Protein AF-A0A6P2F5W4-F1 (afdb_monomer_lite)

Foldseek 3Di:
DPDVVVVVVVVVVVVVVVVVVLVVLLVVLVVLQVCVVVVNDDHDDPVSVVVNVVSVVVVVVVVVD

Radius of gyration: 16.69 Å; chains: 1; bounding box: 46×20×41 Å

Secondary structure (DSSP, 8-state):
---HHHHHHHHHHHHHHHHHHHHHHHHHHHHHHHHHHTTSSPPPPHHHHHHHHHHHHHHHHHHT-

pLDDT: mean 81.11,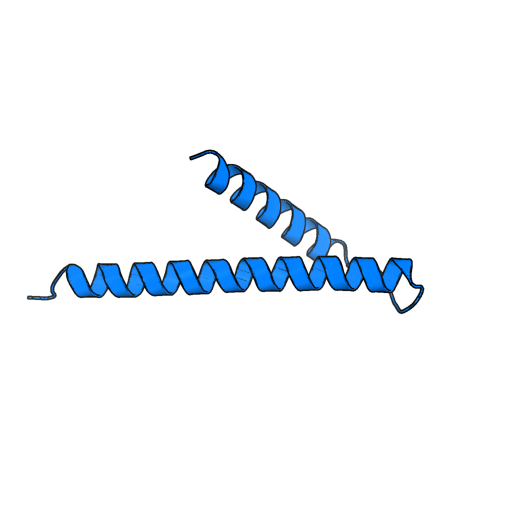 std 11.12, range [45.03, 93.62]

Sequence (65 aa):
MDTPFEASAASADAAHAATRMREMAQQRIVDTFRRQLDDEGPGPTDDELQSFARLALVEQALHRR

Structure (mmCIF, N/CA/C/O backbone):
data_AF-A0A6P2F5W4-F1
#
_entry.id   AF-A0A6P2F5W4-F1
#
loop_
_atom_site.group_PDB
_atom_site.id
_atom_site.type_symbol
_atom_site.label_atom_id
_atom_site.label_alt_id
_atom_site.label_comp_id
_atom_site.label_asym_id
_atom_site.la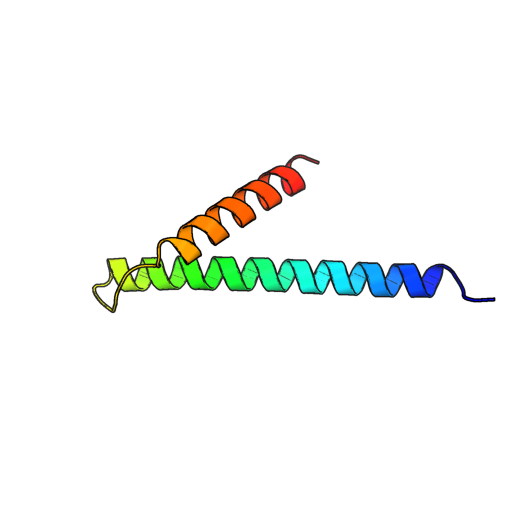bel_entity_id
_atom_site.label_seq_id
_atom_site.pdbx_PDB_ins_code
_atom_site.Cartn_x
_atom_site.Cartn_y
_atom_site.Cartn_z
_atom_site.occupancy
_atom_site.B_iso_or_equiv
_atom_site.auth_seq_id
_atom_site.auth_comp_id
_atom_site.auth_asym_id
_atom_site.auth_atom_id
_atom_site.pdbx_PDB_model_num
ATOM 1 N N . MET A 1 1 ? 35.847 -8.469 -20.580 1.00 45.03 1 MET A N 1
ATOM 2 C CA . MET A 1 1 ? 34.629 -8.678 -21.389 1.00 45.03 1 MET A CA 1
ATOM 3 C C . MET A 1 1 ? 33.533 -9.040 -20.404 1.00 45.03 1 MET A C 1
ATOM 5 O O . MET A 1 1 ? 33.239 -10.214 -20.243 1.00 45.03 1 MET A O 1
ATOM 9 N N . ASP A 1 2 ? 33.029 -8.042 -19.676 1.00 55.03 2 ASP A N 1
ATOM 10 C CA . ASP A 1 2 ? 31.895 -8.222 -18.765 1.00 55.03 2 ASP A CA 1
ATOM 11 C C . ASP A 1 2 ? 30.651 -8.478 -19.603 1.00 55.03 2 ASP A C 1
ATOM 13 O O . ASP A 1 2 ? 30.272 -7.678 -20.463 1.00 55.03 2 ASP A O 1
ATOM 17 N N . THR A 1 3 ? 30.084 -9.661 -19.433 1.00 52.19 3 THR A N 1
ATOM 18 C CA . THR A 1 3 ? 28.989 -10.137 -20.262 1.00 52.19 3 THR A CA 1
ATOM 19 C C . THR A 1 3 ? 27.672 -9.482 -19.836 1.00 52.19 3 THR A C 1
ATOM 21 O O . THR A 1 3 ? 27.318 -9.552 -18.660 1.00 52.19 3 THR A O 1
ATOM 24 N N . PRO A 1 4 ? 26.873 -8.930 -20.772 1.00 59.84 4 PRO A N 1
ATOM 25 C CA . PRO A 1 4 ? 25.584 -8.281 -20.481 1.00 59.84 4 PRO A CA 1
ATOM 26 C C . PRO A 1 4 ? 24.550 -9.199 -19.797 1.00 59.84 4 PRO A C 1
ATOM 28 O O . PRO A 1 4 ? 23.548 -8.724 -19.265 1.00 59.84 4 PRO A O 1
ATOM 31 N N . PHE A 1 5 ? 24.796 -10.511 -19.782 1.00 54.06 5 PHE A N 1
ATOM 32 C CA . PHE A 1 5 ? 23.943 -11.518 -19.154 1.00 54.06 5 PHE A CA 1
ATOM 33 C C . PHE A 1 5 ? 23.956 -11.449 -17.614 1.00 54.06 5 PHE A C 1
ATOM 35 O O . PHE A 1 5 ? 22.906 -11.594 -16.992 1.00 54.06 5 PHE A O 1
ATOM 42 N N . GLU A 1 6 ? 25.103 -11.151 -16.991 1.00 59.91 6 GLU A N 1
ATOM 43 C CA . GLU A 1 6 ? 25.206 -11.042 -15.524 1.00 59.91 6 GLU A CA 1
ATOM 44 C C . GLU A 1 6 ? 24.501 -9.787 -14.992 1.00 59.91 6 GLU A C 1
ATOM 46 O O . GLU A 1 6 ? 23.788 -9.847 -13.991 1.00 59.91 6 GLU A O 1
ATOM 51 N N . ALA A 1 7 ? 24.600 -8.668 -15.716 1.00 62.03 7 ALA A N 1
ATOM 52 C CA . ALA A 1 7 ? 23.856 -7.449 -15.400 1.00 62.03 7 ALA A CA 1
ATOM 53 C C . ALA A 1 7 ? 22.331 -7.658 -15.504 1.00 62.03 7 ALA A C 1
ATOM 55 O O . ALA A 1 7 ? 21.568 -7.121 -14.699 1.00 62.03 7 ALA A O 1
ATOM 56 N N . SER A 1 8 ? 21.883 -8.474 -16.465 1.00 63.94 8 SER A N 1
ATOM 57 C CA . SER A 1 8 ? 20.467 -8.816 -16.633 1.00 63.94 8 SER A CA 1
ATOM 58 C C . SER A 1 8 ? 19.939 -9.703 -15.499 1.00 63.94 8 SER A C 1
ATOM 60 O O . SER A 1 8 ? 18.814 -9.495 -15.048 1.00 63.94 8 SER A O 1
ATOM 62 N N . ALA A 1 9 ? 20.733 -10.664 -15.014 1.00 67.69 9 ALA A N 1
ATOM 63 C CA . ALA A 1 9 ? 20.367 -11.509 -13.876 1.00 67.69 9 ALA A CA 1
ATOM 64 C C . ALA A 1 9 ? 20.297 -10.706 -12.565 1.00 67.69 9 ALA A C 1
ATOM 66 O O . ALA A 1 9 ? 19.293 -10.771 -11.858 1.00 67.69 9 ALA A O 1
ATOM 67 N N . ALA A 1 10 ? 21.294 -9.856 -12.297 1.00 72.69 10 ALA A N 1
ATOM 68 C CA . ALA A 1 10 ? 21.289 -8.970 -11.130 1.00 72.69 10 ALA A CA 1
ATOM 69 C C . ALA A 1 10 ? 20.089 -8.003 -11.132 1.00 72.69 10 ALA A C 1
ATOM 71 O O . ALA A 1 10 ? 19.497 -7.721 -10.089 1.00 72.69 10 ALA A O 1
ATOM 72 N N . SER A 1 11 ? 19.687 -7.519 -12.313 1.00 75.94 11 SER A N 1
ATOM 73 C CA . SER A 1 11 ? 18.491 -6.688 -12.471 1.00 75.94 11 SER A CA 1
ATOM 74 C C . SER A 1 11 ? 17.195 -7.457 -12.187 1.00 75.94 11 SER A C 1
ATOM 76 O O . SER A 1 11 ? 16.296 -6.906 -11.546 1.00 75.94 11 SER A O 1
ATOM 78 N N . ALA A 1 12 ? 17.094 -8.718 -12.618 1.00 78.44 12 ALA A N 1
ATOM 79 C CA . ALA A 1 12 ? 15.932 -9.567 -12.360 1.00 78.44 12 ALA A CA 1
ATOM 80 C C . ALA A 1 12 ? 15.790 -9.927 -10.869 1.00 78.44 12 ALA A C 1
ATOM 82 O O . ALA A 1 12 ? 14.677 -9.888 -10.332 1.00 78.44 12 ALA A O 1
ATOM 83 N N . ASP A 1 13 ? 16.908 -10.199 -10.192 1.00 79.88 13 ASP A N 1
ATOM 84 C CA . ASP A 1 13 ? 16.950 -10.452 -8.749 1.00 79.88 13 ASP A CA 1
ATOM 85 C C . ASP A 1 13 ? 16.562 -9.205 -7.949 1.00 79.88 13 ASP A C 1
ATOM 87 O O . ASP A 1 13 ? 15.741 -9.279 -7.031 1.00 79.88 13 ASP A O 1
ATOM 91 N N . ALA A 1 14 ? 17.077 -8.033 -8.335 1.00 81.88 14 ALA A N 1
ATOM 92 C CA . ALA A 1 14 ? 16.695 -6.763 -7.722 1.00 81.88 14 ALA A CA 1
ATOM 93 C C . ALA A 1 14 ? 15.196 -6.465 -7.907 1.00 81.88 14 ALA A C 1
ATOM 95 O O . ALA A 1 14 ? 14.537 -6.006 -6.972 1.00 81.88 14 ALA A O 1
ATOM 96 N N . ALA A 1 15 ? 14.630 -6.771 -9.079 1.00 80.75 15 ALA A N 1
ATOM 97 C CA . ALA A 1 15 ? 13.201 -6.613 -9.341 1.00 80.75 15 ALA A CA 1
ATOM 98 C C . ALA A 1 15 ? 12.335 -7.565 -8.493 1.00 80.75 15 ALA A C 1
ATOM 100 O O . ALA A 1 15 ? 11.300 -7.152 -7.956 1.00 80.75 15 ALA A O 1
ATOM 101 N N . HIS A 1 16 ? 12.767 -8.817 -8.312 1.00 83.62 16 HIS A N 1
ATOM 102 C CA . HIS A 1 16 ? 12.099 -9.771 -7.420 1.00 83.62 16 HIS A CA 1
ATOM 103 C C . HIS A 1 16 ? 12.179 -9.335 -5.957 1.00 83.62 16 HIS A C 1
ATOM 105 O O . HIS A 1 16 ? 11.169 -9.354 -5.251 1.00 83.62 16 HIS A O 1
ATOM 111 N N . ALA A 1 17 ? 13.355 -8.899 -5.501 1.00 84.56 17 ALA A N 1
ATOM 112 C CA . ALA A 1 17 ? 13.540 -8.386 -4.149 1.00 84.56 17 ALA A CA 1
ATOM 113 C C . ALA A 1 17 ? 12.644 -7.167 -3.891 1.00 84.56 17 ALA A C 1
ATOM 115 O O . ALA A 1 17 ? 11.923 -7.136 -2.894 1.00 84.56 17 ALA A O 1
ATOM 116 N N . ALA A 1 18 ? 12.611 -6.213 -4.826 1.00 82.31 18 ALA A N 1
ATOM 117 C CA . ALA A 1 18 ? 11.738 -5.049 -4.742 1.00 82.31 18 ALA A CA 1
ATOM 118 C C . ALA A 1 18 ? 10.257 -5.448 -4.688 1.00 82.31 18 ALA A C 1
ATOM 120 O O . ALA A 1 18 ? 9.499 -4.875 -3.912 1.00 82.31 18 ALA A O 1
ATOM 121 N N . THR A 1 19 ? 9.836 -6.446 -5.466 1.00 85.62 19 THR A N 1
ATOM 122 C CA . THR A 1 19 ? 8.453 -6.948 -5.441 1.00 85.62 19 THR A CA 1
ATOM 123 C C . THR A 1 19 ? 8.097 -7.554 -4.090 1.00 85.62 19 THR A C 1
ATOM 125 O O . THR A 1 19 ? 7.130 -7.111 -3.475 1.00 85.62 19 THR A O 1
ATOM 128 N N . ARG A 1 20 ? 8.942 -8.438 -3.546 1.00 87.44 20 ARG A N 1
ATOM 129 C CA . ARG A 1 20 ? 8.716 -9.008 -2.209 1.00 87.44 20 ARG A CA 1
A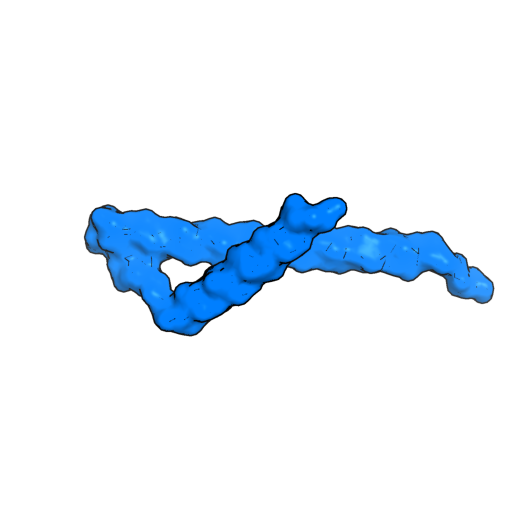TOM 130 C C . ARG A 1 20 ? 8.692 -7.949 -1.111 1.00 87.44 20 ARG A C 1
ATOM 132 O O . ARG A 1 20 ? 7.893 -8.035 -0.185 1.00 87.44 20 ARG A O 1
ATOM 139 N N . MET A 1 21 ? 9.553 -6.935 -1.197 1.00 84.69 21 MET A N 1
ATOM 140 C CA . MET A 1 21 ? 9.548 -5.830 -0.234 1.00 84.69 21 MET A CA 1
ATOM 141 C C . MET A 1 21 ? 8.236 -5.040 -0.264 1.00 84.69 21 MET A C 1
ATOM 143 O O . MET A 1 21 ? 7.738 -4.672 0.801 1.00 84.69 21 MET A O 1
ATOM 147 N N . ARG A 1 22 ? 7.665 -4.811 -1.454 1.00 84.12 22 ARG A N 1
ATOM 148 C CA . ARG A 1 22 ? 6.360 -4.150 -1.608 1.00 84.12 22 ARG A CA 1
ATOM 149 C C . ARG A 1 22 ? 5.232 -4.993 -1.021 1.00 84.12 22 ARG A C 1
ATOM 151 O O . ARG A 1 22 ? 4.493 -4.482 -0.185 1.00 84.12 22 ARG A O 1
ATOM 158 N N . GLU A 1 23 ? 5.170 -6.277 -1.364 1.00 87.06 23 GLU A N 1
ATOM 159 C CA . GLU A 1 23 ? 4.167 -7.216 -0.837 1.00 87.06 23 GLU A CA 1
ATOM 160 C C . GLU A 1 23 ? 4.211 -7.284 0.698 1.00 87.06 23 GLU A C 1
ATOM 162 O O . GLU A 1 23 ? 3.187 -7.152 1.365 1.00 87.06 23 GLU A O 1
ATOM 167 N N . MET A 1 24 ? 5.408 -7.391 1.290 1.00 88.38 24 MET A N 1
ATOM 168 C CA . MET A 1 24 ? 5.574 -7.390 2.751 1.00 88.38 24 MET A CA 1
ATOM 169 C C . MET A 1 24 ? 5.151 -6.071 3.410 1.00 88.38 24 MET A C 1
ATOM 171 O O . MET A 1 24 ? 4.716 -6.066 4.563 1.00 88.38 24 MET A O 1
ATOM 175 N N . ALA A 1 25 ? 5.343 -4.933 2.740 1.00 85.19 25 ALA A N 1
ATOM 176 C CA . ALA A 1 25 ? 4.891 -3.643 3.255 1.00 85.19 25 ALA A CA 1
ATOM 177 C C . ALA A 1 25 ? 3.359 -3.549 3.232 1.00 85.19 25 ALA A C 1
ATOM 179 O O . ALA A 1 25 ? 2.759 -3.158 4.227 1.00 85.19 25 ALA A O 1
ATOM 180 N N . GLN A 1 26 ? 2.723 -3.979 2.142 1.00 86.25 26 GLN A N 1
ATOM 181 C CA . GLN A 1 26 ? 1.264 -4.005 2.035 1.00 86.25 26 GLN A CA 1
ATOM 182 C C . GLN A 1 26 ? 0.622 -4.956 3.041 1.00 86.25 26 GLN A C 1
ATOM 184 O O . GLN A 1 26 ? -0.329 -4.568 3.715 1.00 86.25 26 GLN A O 1
ATOM 189 N N . GLN A 1 27 ? 1.169 -6.166 3.184 1.00 89.50 27 GLN A N 1
ATOM 190 C CA . GLN A 1 27 ? 0.662 -7.161 4.124 1.00 89.50 27 GLN A CA 1
ATOM 191 C C . GLN A 1 27 ? 0.676 -6.628 5.559 1.00 89.50 27 GLN A C 1
ATOM 193 O O . GLN A 1 27 ? -0.331 -6.721 6.253 1.00 89.50 27 GLN A O 1
ATOM 198 N N . ARG A 1 28 ? 1.777 -5.984 5.973 1.00 87.69 28 ARG A N 1
ATOM 199 C CA . ARG A 1 28 ? 1.872 -5.359 7.300 1.00 87.69 28 ARG A CA 1
ATOM 200 C C . ARG A 1 28 ? 0.772 -4.334 7.540 1.00 87.69 28 ARG A C 1
ATOM 202 O O . ARG A 1 28 ? 0.177 -4.333 8.606 1.00 87.69 28 ARG A O 1
ATOM 209 N N . ILE A 1 29 ? 0.476 -3.500 6.550 1.00 87.12 29 ILE A N 1
ATOM 210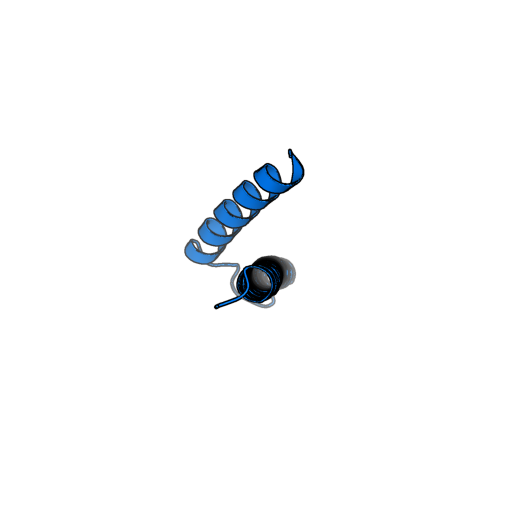 C CA . ILE A 1 29 ? -0.526 -2.437 6.684 1.00 87.12 29 ILE A CA 1
ATOM 211 C C . ILE A 1 29 ? -1.934 -3.032 6.769 1.00 87.12 29 ILE A C 1
ATOM 213 O O . ILE A 1 29 ? -2.724 -2.616 7.614 1.00 87.12 29 ILE A O 1
ATOM 217 N N . VAL A 1 30 ? -2.228 -4.051 5.957 1.00 88.56 30 VAL A N 1
ATOM 218 C CA . VAL A 1 30 ? -3.490 -4.803 6.034 1.00 88.56 30 VAL A CA 1
ATOM 219 C C . VAL A 1 30 ? -3.651 -5.475 7.398 1.00 88.56 30 VAL A C 1
ATOM 221 O O . VAL A 1 30 ? -4.736 -5.428 7.975 1.00 88.56 30 VAL A O 1
ATOM 224 N N . ASP A 1 31 ? -2.589 -6.068 7.937 1.00 89.94 31 ASP A N 1
ATOM 225 C CA . ASP A 1 31 ? -2.635 -6.727 9.242 1.00 89.94 31 ASP A CA 1
ATOM 226 C C . ASP A 1 31 ? -2.815 -5.718 10.384 1.00 89.94 31 ASP A C 1
ATOM 228 O O . ASP A 1 31 ? -3.604 -5.969 11.293 1.00 89.94 31 ASP A O 1
ATOM 232 N N . THR A 1 32 ? -2.178 -4.544 10.317 1.00 87.50 32 THR A N 1
ATOM 233 C CA . THR A 1 32 ? -2.420 -3.462 11.285 1.00 87.50 32 THR A CA 1
ATOM 234 C C . THR A 1 32 ? -3.871 -2.977 11.229 1.00 87.50 32 THR A C 1
ATOM 236 O O . THR A 1 32 ? -4.497 -2.802 12.272 1.00 87.50 32 THR A O 1
ATOM 239 N N . PHE A 1 33 ? -4.450 -2.831 10.032 1.00 85.69 33 PHE A N 1
ATOM 240 C CA . PHE A 1 33 ? -5.870 -2.500 9.881 1.00 85.69 33 PHE A CA 1
ATOM 241 C C . PHE A 1 33 ? -6.793 -3.564 10.477 1.00 85.69 33 PHE A C 1
ATOM 243 O O . PHE A 1 33 ? -7.759 -3.218 11.150 1.00 85.69 33 PHE A O 1
ATOM 250 N N . ARG A 1 34 ? -6.511 -4.853 10.255 1.00 89.94 34 ARG A N 1
ATOM 251 C CA . ARG A 1 34 ? -7.299 -5.945 10.849 1.00 89.94 34 ARG A CA 1
ATOM 252 C C . ARG A 1 34 ? -7.272 -5.883 12.368 1.00 89.94 34 ARG A C 1
ATOM 254 O O . ARG A 1 34 ? -8.326 -5.844 12.984 1.00 89.94 34 ARG A O 1
ATOM 261 N N . ARG A 1 35 ? -6.081 -5.747 12.952 1.00 89.81 35 ARG A N 1
ATOM 262 C CA . ARG A 1 35 ? -5.925 -5.625 14.407 1.00 89.81 35 ARG A CA 1
ATOM 263 C C . ARG A 1 35 ? -6.663 -4.416 14.976 1.00 89.81 35 ARG A C 1
ATOM 265 O O . ARG A 1 35 ? -7.199 -4.511 16.068 1.00 89.81 35 ARG A O 1
ATOM 272 N N . GLN A 1 36 ? -6.725 -3.303 14.244 1.00 86.75 36 GLN A N 1
ATOM 273 C CA . GLN A 1 36 ? -7.542 -2.156 14.644 1.00 86.75 36 GLN A CA 1
ATOM 274 C C . GLN A 1 36 ? -9.041 -2.477 14.633 1.00 86.75 36 GLN A C 1
ATOM 276 O O . GLN A 1 36 ? -9.749 -2.072 15.548 1.00 86.75 36 GLN A O 1
ATOM 281 N N . LEU A 1 37 ? -9.529 -3.177 13.603 1.00 90.94 37 LEU A N 1
ATOM 282 C CA . LEU A 1 37 ? -10.936 -3.585 13.505 1.00 90.94 37 LEU A CA 1
ATOM 283 C C . LEU A 1 37 ? -11.333 -4.586 14.598 1.00 90.94 37 LEU A C 1
ATOM 285 O O . LEU A 1 37 ? -12.493 -4.606 14.997 1.00 90.94 37 LEU A O 1
ATOM 289 N N . ASP A 1 38 ? -10.370 -5.370 15.082 1.00 93.62 38 ASP A N 1
ATOM 290 C CA . ASP A 1 38 ? -10.536 -6.325 16.178 1.00 93.62 38 ASP A CA 1
ATOM 291 C C . ASP A 1 38 ? -10.317 -5.689 17.576 1.00 93.62 38 ASP A C 1
ATOM 293 O O . ASP A 1 38 ? -10.282 -6.401 18.577 1.00 93.62 38 ASP A O 1
ATOM 297 N N . ASP A 1 39 ? -10.159 -4.358 17.670 1.00 89.12 39 ASP A N 1
ATOM 298 C CA . ASP A 1 39 ? -9.815 -3.614 18.901 1.00 89.12 39 ASP A CA 1
ATOM 299 C C . ASP A 1 39 ? -8.493 -4.079 19.579 1.00 89.12 39 ASP A C 1
ATOM 301 O O . ASP A 1 39 ? -8.236 -3.813 20.756 1.00 89.12 39 ASP A O 1
ATOM 305 N N . GLU A 1 40 ? -7.596 -4.737 18.834 1.00 89.06 40 GLU A N 1
ATOM 306 C CA . GLU A 1 40 ? -6.338 -5.336 19.319 1.00 89.06 40 GLU A CA 1
ATOM 307 C C . GLU A 1 40 ? -5.101 -4.419 19.213 1.00 89.06 40 GLU A C 1
ATOM 309 O O . GLU A 1 40 ? -3.956 -4.856 19.415 1.00 89.06 40 GLU A O 1
ATOM 314 N N . GLY A 1 41 ? -5.281 -3.142 18.874 1.00 83.56 41 GLY A N 1
ATOM 315 C CA . GLY A 1 41 ? -4.176 -2.191 18.814 1.00 83.56 41 GLY A CA 1
ATOM 316 C C . GLY A 1 41 ? -4.496 -0.880 18.105 1.00 83.56 41 GLY A C 1
ATOM 317 O O . GLY A 1 41 ? -5.584 -0.706 17.555 1.00 83.56 41 GLY A O 1
ATOM 318 N N . PRO A 1 42 ? -3.539 0.064 18.110 1.00 82.62 42 PRO A N 1
ATOM 319 C CA . PRO A 1 42 ? -3.659 1.262 17.302 1.00 82.62 42 PRO A CA 1
ATOM 320 C C . PRO A 1 42 ? -3.693 0.879 15.820 1.00 82.62 42 PRO A C 1
ATOM 322 O O . PRO A 1 42 ? -3.003 -0.045 15.383 1.00 82.62 42 PRO A O 1
ATOM 325 N N . GLY A 1 43 ? -4.496 1.614 15.055 1.00 85.88 43 GLY A N 1
ATOM 326 C CA . GLY A 1 43 ? -4.477 1.528 13.603 1.00 85.88 43 GLY A CA 1
ATOM 327 C C . GLY A 1 43 ? -3.142 1.952 12.996 1.00 85.88 43 GLY A C 1
ATOM 328 O O . GLY A 1 43 ? -2.255 2.442 13.702 1.00 85.88 43 GLY A O 1
ATOM 329 N N . PRO A 1 44 ? -3.001 1.772 11.676 1.00 86.62 44 PRO A N 1
ATOM 330 C CA . PRO A 1 44 ? -1.821 2.221 10.954 1.00 86.62 44 PRO A CA 1
ATOM 331 C C . PRO A 1 44 ? -1.631 3.729 11.109 1.00 86.62 44 PRO A C 1
ATOM 333 O O . PRO A 1 44 ? -2.588 4.504 11.150 1.00 86.62 44 PRO A O 1
ATOM 336 N N . THR A 1 45 ? -0.371 4.133 11.185 1.00 88.94 45 THR A N 1
ATOM 337 C CA . THR A 1 45 ? 0.038 5.537 11.237 1.00 88.94 45 THR A CA 1
ATOM 338 C C . THR A 1 45 ? -0.174 6.231 9.890 1.00 88.94 45 THR A C 1
ATOM 340 O O . THR A 1 45 ? -0.199 5.586 8.839 1.00 88.94 45 THR A O 1
ATOM 343 N N . ASP A 1 46 ? -0.265 7.562 9.892 1.00 88.81 46 ASP A N 1
ATOM 344 C CA . ASP A 1 46 ? -0.402 8.353 8.659 1.00 88.81 46 ASP A CA 1
ATOM 345 C C . ASP A 1 46 ? 0.746 8.096 7.663 1.00 88.81 46 ASP A C 1
ATOM 347 O O . ASP A 1 46 ? 0.514 7.995 6.456 1.00 88.81 46 ASP A O 1
ATOM 351 N N . ASP A 1 47 ? 1.970 7.904 8.162 1.00 88.25 47 ASP A N 1
ATOM 352 C CA . ASP A 1 47 ? 3.147 7.578 7.347 1.00 88.25 47 ASP A CA 1
ATOM 353 C C . ASP A 1 47 ? 3.019 6.202 6.670 1.00 88.25 47 ASP A C 1
A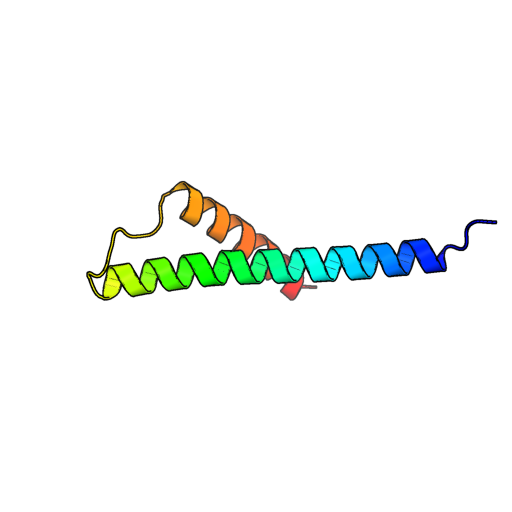TOM 355 O O . ASP A 1 47 ? 3.391 6.025 5.500 1.00 88.25 47 ASP A O 1
ATOM 359 N N . GLU A 1 48 ? 2.459 5.216 7.378 1.00 85.50 48 GLU A N 1
ATOM 360 C CA . GLU A 1 48 ? 2.148 3.898 6.821 1.00 85.50 48 GLU A CA 1
ATOM 361 C C . GLU A 1 48 ? 1.057 4.010 5.753 1.00 85.50 48 GLU A C 1
ATOM 363 O O . GLU A 1 48 ? 1.214 3.466 4.659 1.00 85.50 48 GLU A O 1
ATOM 368 N N . LEU A 1 49 ? -0.001 4.785 6.005 1.00 86.88 49 LEU A N 1
ATOM 369 C CA . LEU A 1 49 ? -1.070 5.025 5.031 1.00 86.88 49 LEU A CA 1
ATOM 370 C C . LEU A 1 49 ? -0.558 5.712 3.762 1.00 86.88 49 LEU A C 1
ATOM 372 O O . LEU A 1 49 ? -0.894 5.297 2.648 1.00 86.88 49 LEU A O 1
ATOM 376 N N . GLN A 1 50 ? 0.293 6.729 3.900 1.00 90.25 50 GLN A N 1
ATOM 377 C CA . GLN A 1 50 ? 0.889 7.424 2.762 1.00 90.25 50 GLN A CA 1
ATOM 378 C C . GLN A 1 50 ? 1.797 6.492 1.950 1.00 90.25 50 GLN A C 1
ATOM 380 O O . GLN A 1 50 ? 1.755 6.484 0.713 1.00 90.25 50 GLN A O 1
ATOM 385 N N . SER A 1 51 ? 2.588 5.668 2.639 1.00 86.12 51 SER A N 1
ATOM 386 C CA . SER A 1 51 ? 3.441 4.660 2.010 1.00 86.12 51 SER A CA 1
ATOM 387 C C . SER A 1 51 ? 2.612 3.620 1.255 1.00 86.12 51 SER A C 1
ATOM 389 O O . SER A 1 51 ? 2.916 3.320 0.098 1.00 86.12 51 SER A O 1
ATOM 391 N N . PHE A 1 52 ? 1.521 3.131 1.854 1.00 86.12 52 PHE A N 1
ATOM 392 C CA . PHE A 1 52 ? 0.580 2.217 1.209 1.00 86.12 52 PHE A CA 1
ATOM 393 C C . PHE A 1 52 ? -0.028 2.817 -0.056 1.00 86.12 52 PHE A C 1
ATOM 395 O O . PHE A 1 52 ? 0.009 2.188 -1.112 1.00 86.12 52 PHE A O 1
ATOM 402 N N . ALA A 1 53 ? -0.542 4.048 0.023 1.00 88.56 53 ALA A N 1
ATOM 403 C CA . ALA A 1 53 ? -1.154 4.725 -1.114 1.00 88.56 53 ALA A CA 1
ATOM 404 C C . ALA A 1 53 ? -0.170 4.851 -2.286 1.00 88.56 53 ALA A C 1
ATOM 406 O O . ALA A 1 53 ? -0.518 4.574 -3.435 1.00 88.56 53 ALA A O 1
ATOM 407 N N . ARG A 1 54 ? 1.092 5.197 -2.002 1.00 88.62 54 ARG A N 1
ATOM 408 C CA . ARG A 1 54 ? 2.142 5.259 -3.025 1.00 88.62 54 ARG A CA 1
ATOM 409 C C . ARG A 1 54 ? 2.408 3.890 -3.654 1.00 88.62 54 ARG A C 1
ATOM 411 O O . ARG A 1 54 ? 2.522 3.808 -4.876 1.00 88.62 54 ARG A O 1
ATOM 418 N N . LEU A 1 55 ? 2.496 2.834 -2.847 1.00 85.31 55 LEU A N 1
ATOM 419 C CA . LEU A 1 55 ? 2.691 1.466 -3.336 1.00 85.31 55 LEU A CA 1
ATOM 420 C C . LEU A 1 55 ? 1.523 1.003 -4.214 1.00 85.31 55 LEU A C 1
ATOM 422 O O . LEU A 1 55 ? 1.756 0.503 -5.312 1.00 85.31 55 LEU A O 1
ATOM 426 N N . ALA A 1 56 ? 0.285 1.251 -3.782 1.00 84.81 56 ALA A N 1
ATOM 427 C CA . ALA A 1 56 ? -0.920 0.907 -4.531 1.00 84.81 56 ALA A CA 1
ATOM 428 C C . ALA A 1 56 ? -0.978 1.620 -5.893 1.00 84.81 56 ALA A C 1
ATOM 430 O O . ALA A 1 56 ? -1.306 1.004 -6.905 1.00 84.81 56 ALA A O 1
ATOM 431 N N . LEU A 1 57 ? -0.596 2.903 -5.953 1.00 87.56 57 LEU A N 1
ATOM 432 C CA . LEU A 1 57 ? -0.515 3.646 -7.215 1.00 87.56 57 LEU A CA 1
ATOM 433 C C . LEU A 1 57 ? 0.541 3.067 -8.164 1.00 87.56 57 LEU A C 1
ATOM 435 O O . LEU A 1 57 ? 0.279 2.929 -9.361 1.00 87.56 57 LEU A O 1
ATOM 439 N N . VAL A 1 58 ? 1.721 2.719 -7.642 1.00 85.88 58 VAL A N 1
ATOM 440 C CA . VAL A 1 58 ? 2.791 2.093 -8.435 1.00 85.88 58 VAL A CA 1
ATOM 441 C C . VAL A 1 58 ? 2.335 0.740 -8.975 1.00 85.88 58 VAL A C 1
ATOM 443 O O . VAL A 1 58 ? 2.518 0.462 -10.157 1.00 85.88 58 VAL A O 1
ATOM 446 N N . GLU A 1 59 ? 1.684 -0.082 -8.160 1.00 83.00 59 GLU A N 1
ATOM 447 C CA . GLU A 1 59 ? 1.162 -1.377 -8.599 1.00 83.00 59 GLU A CA 1
ATOM 448 C C . GLU A 1 59 ? 0.048 -1.259 -9.616 1.00 83.00 59 GLU A C 1
ATOM 450 O O . GLU A 1 59 ? 0.037 -1.992 -10.601 1.00 83.00 59 GLU A O 1
ATOM 455 N N . GLN A 1 60 ? -0.865 -0.313 -9.433 1.00 84.12 60 GLN A N 1
ATOM 456 C CA . GLN A 1 60 ? -1.897 -0.055 -10.421 1.00 84.12 60 GLN A CA 1
ATOM 457 C C . GLN A 1 60 ? -1.287 0.363 -11.766 1.00 84.12 60 GLN A C 1
ATOM 459 O O . GLN A 1 60 ? -1.802 -0.014 -12.816 1.00 84.12 60 GLN A O 1
ATOM 464 N N . ALA A 1 61 ? -0.195 1.131 -11.757 1.00 84.50 61 ALA A N 1
ATOM 465 C CA . ALA A 1 61 ? 0.521 1.498 -12.975 1.00 84.50 61 ALA A CA 1
ATOM 466 C C . ALA A 1 61 ? 1.248 0.301 -13.612 1.00 84.50 61 ALA A C 1
ATOM 468 O O . ALA A 1 61 ? 1.245 0.183 -14.836 1.00 84.50 61 ALA A O 1
ATOM 469 N N . LEU A 1 62 ? 1.832 -0.590 -12.803 1.00 80.31 62 LEU A N 1
ATOM 470 C CA . LEU A 1 62 ? 2.481 -1.814 -13.281 1.00 80.31 62 LEU A CA 1
ATOM 471 C C . LEU A 1 62 ? 1.481 -2.785 -13.921 1.00 80.31 62 LEU A C 1
ATOM 473 O O . LEU A 1 62 ? 1.770 -3.310 -14.986 1.00 80.31 62 LEU A O 1
ATOM 477 N N . HIS A 1 63 ? 0.297 -2.971 -13.331 1.00 78.50 63 HIS A N 1
ATOM 478 C CA . HIS A 1 63 ? -0.741 -3.863 -13.869 1.00 78.50 63 HIS A CA 1
ATOM 479 C C . HIS A 1 63 ? -1.462 -3.321 -15.117 1.00 78.50 63 HIS A C 1
ATOM 481 O O . HIS A 1 63 ? -2.189 -4.063 -15.770 1.00 78.50 63 HIS A O 1
ATOM 487 N N . ARG A 1 64 ? -1.322 -2.027 -15.441 1.00 74.56 64 ARG A N 1
ATOM 488 C CA . ARG A 1 64 ? -1.912 -1.419 -16.652 1.00 74.56 64 ARG A CA 1
ATOM 489 C C . ARG A 1 64 ? -1.049 -1.581 -17.910 1.00 74.56 64 ARG A C 1
ATOM 491 O O . ARG A 1 64 ? -1.496 -1.168 -18.979 1.00 74.56 64 ARG A O 1
ATOM 498 N N . ARG A 1 65 ? 0.177 -2.089 -17.782 1.00 52.91 65 ARG A N 1
ATOM 499 C CA . ARG A 1 65 ? 1.107 -2.354 -18.888 1.00 52.91 65 ARG A CA 1
ATOM 500 C C . ARG A 1 65 ? 1.092 -3.824 -19.269 1.00 52.91 65 ARG A C 1
ATOM 502 O O . ARG A 1 65 ? 1.325 -4.075 -20.46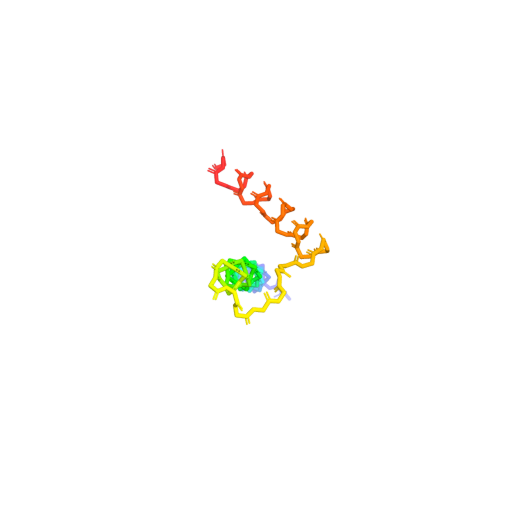9 1.00 52.91 65 ARG A O 1
#